Protein AF-W1WEC5-F1 (afdb_monomer_lite)

Structure (mmCIF, N/CA/C/O backbone):
data_AF-W1WEC5-F1
#
_entry.id   AF-W1WEC5-F1
#
loop_
_atom_site.group_PDB
_atom_site.id
_atom_site.type_symbol
_atom_site.label_atom_id
_atom_site.label_alt_id
_atom_site.label_comp_id
_atom_site.label_asym_id
_atom_site.label_entity_id
_atom_site.label_seq_id
_atom_site.pdbx_PDB_ins_code
_atom_site.Cartn_x
_atom_site.Cartn_y
_atom_site.Cartn_z
_atom_site.occupancy
_atom_site.B_iso_or_equiv
_atom_site.auth_seq_id
_atom_site.auth_comp_id
_atom_site.auth_asym_id
_atom_site.auth_atom_id
_atom_site.pdbx_PDB_model_num
ATOM 1 N N . MET A 1 1 ? -4.212 5.135 12.186 1.00 84.44 1 MET A N 1
ATOM 2 C CA . MET A 1 1 ? -3.567 5.263 10.862 1.00 84.44 1 MET A CA 1
ATOM 3 C C . MET A 1 1 ? -4.635 5.616 9.849 1.00 84.44 1 MET A C 1
ATOM 5 O O . MET A 1 1 ? -5.807 5.361 10.091 1.00 84.44 1 MET A O 1
ATOM 9 N N . TRP A 1 2 ? -4.245 6.244 8.745 1.00 91.69 2 TRP A N 1
ATOM 10 C CA . TRP A 1 2 ? -5.188 6.537 7.668 1.00 91.69 2 TRP A CA 1
ATOM 11 C C . TRP A 1 2 ? -5.696 5.215 7.087 1.00 91.69 2 TRP A C 1
ATOM 13 O O . TRP A 1 2 ? -4.896 4.297 6.908 1.00 91.69 2 TRP A O 1
ATOM 23 N N . GLY A 1 3 ? -7.004 5.116 6.850 1.00 93.56 3 GLY A N 1
ATOM 24 C CA . GLY A 1 3 ? -7.659 3.883 6.404 1.00 93.56 3 GLY A CA 1
ATOM 25 C C . GLY A 1 3 ? -8.074 2.918 7.522 1.00 93.56 3 GLY A C 1
ATOM 26 O O . GLY A 1 3 ? -8.627 1.868 7.215 1.00 93.56 3 GLY A O 1
ATOM 27 N N . ASP A 1 4 ? -7.832 3.231 8.803 1.00 95.81 4 ASP A N 1
ATOM 28 C CA . ASP A 1 4 ? -8.366 2.415 9.903 1.00 95.81 4 ASP A CA 1
ATOM 29 C C . ASP A 1 4 ? -9.901 2.443 9.901 1.00 95.81 4 ASP A C 1
ATOM 31 O O . ASP A 1 4 ? -10.515 3.510 9.887 1.00 95.81 4 ASP A O 1
ATOM 35 N N . GLU A 1 5 ? -10.508 1.263 9.983 1.00 95.81 5 GLU A N 1
ATOM 36 C CA . GLU A 1 5 ? -11.926 1.123 10.301 1.00 95.81 5 GLU A CA 1
ATOM 37 C C . GLU A 1 5 ? -12.090 1.174 11.821 1.00 95.81 5 GLU A C 1
ATOM 39 O O . GLU A 1 5 ? -11.413 0.443 12.555 1.00 95.81 5 GLU A O 1
ATOM 44 N N . VAL A 1 6 ? -12.952 2.075 12.302 1.00 94.88 6 VAL A N 1
ATOM 45 C CA . VAL A 1 6 ? -13.089 2.365 13.732 1.00 94.88 6 VAL A CA 1
ATOM 46 C C . VAL A 1 6 ? -14.541 2.360 14.185 1.00 94.88 6 VAL A C 1
ATOM 48 O O . VAL A 1 6 ? -15.419 2.926 13.536 1.00 94.88 6 VAL A O 1
ATOM 51 N N . GLU A 1 7 ? -14.774 1.765 15.348 1.00 93.38 7 GLU A N 1
ATOM 52 C CA . GLU A 1 7 ? -15.983 2.009 16.126 1.00 93.38 7 GLU A CA 1
ATOM 53 C C . GLU A 1 7 ? -15.757 3.298 16.914 1.00 93.38 7 GLU A C 1
ATOM 55 O O . GLU A 1 7 ? -14.752 3.433 17.61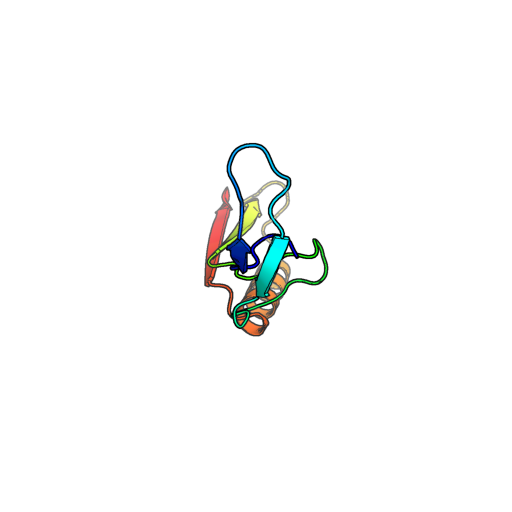8 1.00 93.38 7 GLU A O 1
ATOM 60 N N . PHE A 1 8 ? -16.671 4.255 16.800 1.00 91.81 8 PHE A N 1
ATOM 61 C CA . PHE A 1 8 ? -16.595 5.515 17.527 1.00 91.81 8 PHE A CA 1
ATOM 62 C C . PHE A 1 8 ? -17.942 5.850 18.156 1.00 91.81 8 PHE A C 1
ATOM 64 O O . PHE A 1 8 ? -18.994 5.413 17.687 1.00 91.81 8 PHE A O 1
ATOM 71 N N . SER A 1 9 ? -17.895 6.630 19.228 1.00 87.69 9 SER A N 1
ATOM 72 C CA . SER A 1 9 ? -19.074 7.172 19.892 1.00 87.69 9 SER A CA 1
ATOM 73 C C . SER A 1 9 ? -19.019 8.687 19.821 1.00 87.69 9 SER A C 1
ATOM 75 O O . SER A 1 9 ? -17.979 9.285 20.096 1.00 87.69 9 SER A O 1
ATOM 77 N N . ALA A 1 10 ? -20.125 9.305 19.422 1.00 85.25 10 ALA A N 1
ATOM 78 C CA . ALA A 1 10 ? -20.262 10.749 19.355 1.00 85.25 10 ALA A CA 1
ATOM 79 C C . ALA A 1 10 ? -21.635 11.145 19.901 1.00 85.25 10 ALA A C 1
ATOM 81 O O . ALA A 1 10 ? -22.668 10.700 19.395 1.00 85.25 10 ALA A O 1
ATOM 82 N N . GLU A 1 11 ? -21.644 11.978 20.938 1.00 81.50 11 GLU A N 1
ATOM 83 C CA . GLU A 1 11 ? -22.855 12.681 21.356 1.00 81.50 11 GLU A CA 1
ATOM 84 C C . GLU A 1 11 ? -23.117 13.867 20.417 1.00 81.50 11 GLU A C 1
ATOM 86 O O . GLU A 1 11 ? -22.211 14.346 19.728 1.00 81.50 11 GLU A O 1
ATOM 91 N N . LYS A 1 12 ? -24.366 14.348 20.370 1.00 71.44 12 LYS A N 1
ATOM 92 C CA . LYS A 1 12 ? -24.707 15.546 19.590 1.00 71.44 12 LYS A CA 1
ATOM 93 C C . LYS A 1 12 ? -23.861 16.728 20.082 1.00 71.44 12 LYS A C 1
ATOM 95 O O . LYS A 1 12 ? -23.884 17.033 21.267 1.00 71.44 12 LYS A O 1
ATO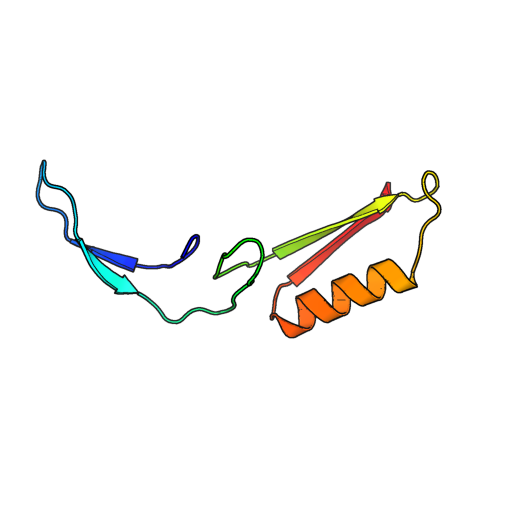M 100 N N . ASP A 1 13 ? -23.151 17.366 19.154 1.00 69.56 13 ASP A N 1
ATOM 101 C CA . ASP A 1 13 ? -22.280 18.533 19.366 1.00 69.56 13 ASP A CA 1
ATOM 102 C C . ASP A 1 13 ? -21.024 18.298 20.233 1.00 69.56 13 ASP A C 1
ATOM 104 O O . ASP A 1 13 ? -20.468 19.249 20.783 1.00 69.56 13 ASP A O 1
ATOM 108 N N . SER A 1 14 ? -20.531 17.055 20.319 1.00 77.12 14 SER A N 1
ATOM 109 C CA . SER A 1 14 ? -19.278 16.722 21.016 1.00 77.12 14 SER A CA 1
ATOM 110 C C . SER A 1 14 ? -18.228 16.099 20.090 1.00 77.12 14 SER A C 1
ATOM 112 O O . SER A 1 14 ? -18.551 15.469 19.079 1.00 77.12 14 SER A O 1
ATOM 114 N N . GLU A 1 15 ? -16.952 16.252 20.451 1.00 76.25 15 GLU A N 1
ATOM 115 C CA . GLU A 1 15 ? -15.847 15.542 19.808 1.00 76.25 15 GLU A CA 1
ATOM 116 C C . GLU A 1 15 ? -15.968 14.040 20.117 1.00 76.25 15 GLU A C 1
ATOM 118 O O . GLU A 1 15 ? -15.856 13.600 21.262 1.00 76.25 15 GLU A O 1
ATOM 123 N N . GLY A 1 16 ? -16.259 13.244 19.085 1.00 83.81 16 GLY A N 1
ATOM 124 C CA . GLY A 1 16 ? -16.400 11.798 19.217 1.00 83.81 16 GLY A CA 1
ATOM 125 C C . GLY A 1 16 ? -15.077 11.108 19.558 1.00 83.81 16 GLY A C 1
ATOM 126 O O . GLY A 1 16 ? -14.003 11.54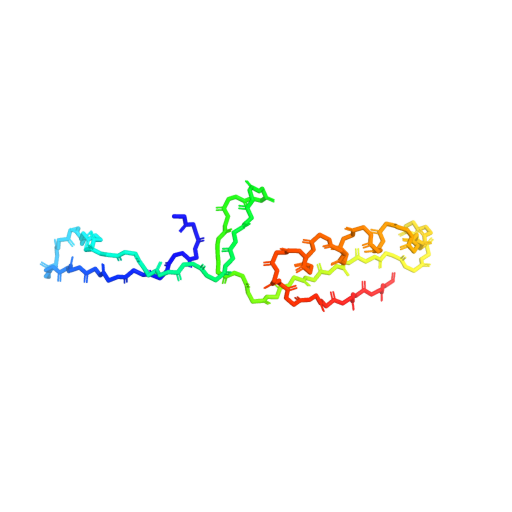1 19.140 1.00 83.81 16 GLY A O 1
ATOM 127 N N . TYR A 1 17 ? -15.151 10.000 20.291 1.00 89.06 17 TYR A N 1
ATOM 128 C CA . TYR A 1 17 ? -13.993 9.200 20.692 1.00 89.06 17 TYR A CA 1
ATOM 129 C C . TYR A 1 17 ? -13.993 7.839 19.995 1.00 89.06 17 TYR A C 1
ATOM 131 O O . TYR A 1 17 ? -15.032 7.197 19.831 1.00 89.06 17 TYR A O 1
ATOM 139 N N . ILE A 1 18 ? -12.801 7.387 19.597 1.00 91.31 18 ILE A N 1
ATOM 140 C CA . ILE A 1 18 ? -12.596 6.051 19.030 1.00 91.31 18 ILE A CA 1
ATOM 141 C C . ILE A 1 18 ? -12.669 5.028 20.168 1.00 91.31 18 ILE A C 1
ATOM 143 O O . ILE A 1 18 ? -11.884 5.084 21.112 1.00 91.31 18 ILE A O 1
ATOM 147 N N . LEU A 1 19 ? -13.600 4.084 20.058 1.00 92.75 19 LEU A N 1
ATOM 148 C CA . LEU A 1 19 ? -13.793 2.974 20.990 1.00 92.75 19 LEU A CA 1
ATOM 149 C C . LEU A 1 19 ? -12.883 1.794 20.656 1.00 92.75 19 LEU A C 1
ATOM 151 O O . LEU A 1 19 ? -12.301 1.170 21.544 1.00 92.75 19 LEU A O 1
ATOM 155 N N . LYS A 1 20 ? -12.780 1.472 19.364 1.00 93.50 20 LYS A N 1
ATOM 156 C CA . LYS A 1 20 ? -12.066 0.293 18.881 1.00 93.50 20 LYS A CA 1
ATOM 157 C C . LYS A 1 20 ? -11.591 0.500 17.451 1.00 93.50 20 LYS A C 1
ATOM 159 O O . LYS A 1 20 ? -12.250 1.168 16.662 1.00 93.50 20 LYS A O 1
ATOM 164 N N . ILE A 1 21 ? -10.455 -0.108 17.125 1.00 94.88 21 ILE A N 1
ATOM 165 C CA . ILE A 1 21 ? -9.930 -0.203 15.762 1.00 94.88 21 ILE A CA 1
ATOM 166 C C . ILE A 1 21 ? -10.074 -1.660 15.317 1.00 94.88 21 ILE A C 1
ATOM 168 O O . ILE A 1 21 ? -9.714 -2.567 16.073 1.00 94.88 21 ILE A O 1
ATOM 172 N N . ALA A 1 22 ? -10.627 -1.883 14.126 1.00 96.31 22 ALA A N 1
ATOM 173 C CA . ALA A 1 22 ? -10.770 -3.216 13.548 1.00 96.31 22 ALA A CA 1
ATOM 174 C C . ALA A 1 22 ? -9.408 -3.825 13.159 1.00 96.31 22 ALA A C 1
ATOM 176 O O . ALA A 1 22 ? -8.384 -3.139 13.094 1.00 96.31 22 ALA A O 1
ATOM 177 N N . GLU A 1 23 ? -9.386 -5.136 12.905 1.00 96.50 23 GLU A N 1
ATOM 178 C CA . GLU A 1 23 ? -8.183 -5.802 12.405 1.00 96.50 23 GLU A CA 1
ATOM 179 C C . GLU A 1 23 ? -7.814 -5.256 11.019 1.00 96.50 23 GLU A C 1
ATOM 181 O O . GLU A 1 23 ? -8.661 -5.099 10.142 1.00 96.50 23 GLU A O 1
ATOM 186 N N . ARG A 1 24 ? -6.533 -4.942 10.824 1.00 96.25 24 ARG A N 1
ATOM 187 C CA . ARG A 1 24 ? -6.039 -4.372 9.568 1.00 96.25 24 ARG A CA 1
ATOM 188 C C . ARG A 1 24 ? -5.709 -5.485 8.588 1.00 96.25 24 ARG A C 1
ATOM 190 O O . ARG A 1 24 ? -4.881 -6.335 8.906 1.00 96.25 24 ARG A O 1
ATOM 197 N N . LYS A 1 25 ? -6.245 -5.417 7.368 1.00 95.25 25 LYS A N 1
ATOM 198 C CA . LYS A 1 25 ? -5.915 -6.390 6.308 1.00 95.25 25 LYS A CA 1
ATOM 199 C C . LYS A 1 25 ? -4.479 -6.245 5.792 1.00 95.25 25 LYS A C 1
ATOM 201 O O . LYS A 1 25 ? -3.837 -7.235 5.463 1.00 95.25 25 LYS A O 1
ATOM 206 N N . ASN A 1 26 ? -3.959 -5.018 5.729 1.00 95.00 26 ASN A N 1
ATOM 207 C CA . ASN A 1 26 ? -2.580 -4.731 5.330 1.00 95.00 26 ASN A CA 1
ATOM 208 C C . ASN A 1 26 ? -2.100 -3.366 5.848 1.00 95.00 26 ASN A C 1
ATOM 210 O O . ASN A 1 26 ? -2.875 -2.575 6.390 1.00 95.00 26 ASN A O 1
ATOM 214 N N . SER A 1 27 ? -0.792 -3.112 5.718 1.00 94.00 27 SER A N 1
ATOM 215 C CA . SER A 1 27 ? -0.147 -1.883 6.192 1.00 94.00 27 SER A CA 1
ATOM 216 C C . SER A 1 27 ? 1.090 -1.505 5.370 1.00 94.00 27 SER A C 1
ATOM 218 O O . SER A 1 27 ? 2.025 -2.306 5.196 1.00 94.00 27 SER A O 1
ATOM 220 N N . LEU A 1 28 ? 1.117 -0.253 4.909 1.00 91.81 28 LEU A N 1
ATOM 221 C CA . LEU A 1 28 ? 2.274 0.405 4.308 1.00 91.81 28 LEU A CA 1
ATOM 222 C C . LEU A 1 28 ? 2.965 1.310 5.327 1.00 91.81 28 LEU A C 1
ATOM 224 O O . LEU A 1 28 ? 2.336 2.022 6.101 1.00 91.81 28 LEU A O 1
ATOM 228 N N . VAL A 1 29 ? 4.299 1.307 5.286 1.00 89.44 29 VAL A N 1
ATOM 229 C CA . VAL A 1 29 ? 5.131 2.143 6.166 1.00 89.44 29 VAL A CA 1
ATOM 230 C C . VAL A 1 29 ? 5.291 3.558 5.603 1.00 89.44 29 VAL A C 1
ATOM 232 O O . VAL A 1 29 ? 5.444 4.518 6.358 1.00 89.44 29 VAL A O 1
ATOM 235 N N . ARG A 1 30 ? 5.283 3.703 4.272 1.00 88.25 30 ARG A N 1
ATOM 236 C CA . ARG A 1 30 ? 5.483 4.984 3.592 1.00 88.25 30 ARG A CA 1
ATOM 237 C C . ARG A 1 30 ? 4.625 5.073 2.319 1.00 88.25 30 ARG A C 1
ATOM 239 O O . ARG A 1 30 ? 4.923 4.347 1.373 1.00 88.25 30 ARG A O 1
ATOM 246 N N . PRO A 1 31 ? 3.636 5.984 2.270 1.00 89.56 31 PRO A N 1
ATOM 247 C CA . PRO A 1 31 ? 3.075 6.708 3.419 1.00 89.56 31 PRO A CA 1
ATOM 248 C C . PRO A 1 31 ? 2.479 5.736 4.466 1.00 89.56 31 PRO A C 1
ATOM 250 O O . PRO A 1 31 ? 2.201 4.588 4.123 1.00 89.56 31 PRO A O 1
ATOM 253 N N . PRO A 1 32 ? 2.318 6.149 5.738 1.00 91.75 32 PRO A N 1
ATOM 254 C CA . PRO A 1 32 ? 1.745 5.303 6.785 1.00 91.75 32 PRO A CA 1
ATOM 255 C C . PRO A 1 32 ? 0.217 5.180 6.634 1.00 91.75 32 PRO A C 1
ATOM 257 O O . PRO A 1 32 ? -0.548 5.955 7.216 1.00 91.75 32 PRO A O 1
ATOM 260 N N . ILE A 1 33 ? -0.221 4.208 5.833 1.00 95.19 33 ILE A N 1
ATOM 261 C CA . ILE A 1 33 ? -1.627 3.932 5.500 1.00 95.19 33 ILE A CA 1
ATOM 262 C C . ILE A 1 33 ? -1.912 2.428 5.592 1.00 95.19 33 ILE A C 1
ATOM 264 O O . ILE A 1 33 ? -1.033 1.596 5.354 1.00 95.19 33 ILE A O 1
ATOM 268 N N . VAL A 1 34 ? -3.142 2.084 5.960 1.00 96.69 34 VAL A N 1
ATOM 269 C CA . VAL A 1 34 ? -3.610 0.704 6.118 1.00 96.69 34 VAL A CA 1
ATOM 270 C C . VAL A 1 34 ? -4.856 0.448 5.289 1.00 96.69 34 VAL A C 1
ATOM 272 O O . VAL A 1 34 ? -5.471 1.379 4.775 1.00 96.69 34 VAL A O 1
ATOM 275 N N . ASN A 1 35 ? -5.230 -0.826 5.198 1.00 96.31 35 ASN A N 1
ATOM 276 C CA . ASN A 1 35 ? -6.462 -1.281 4.564 1.00 96.31 35 ASN A CA 1
ATOM 277 C C . ASN A 1 35 ? -6.597 -0.879 3.089 1.00 96.31 35 ASN A C 1
ATOM 279 O O . ASN A 1 35 ? -7.680 -0.558 2.610 1.00 96.31 35 ASN A O 1
ATOM 283 N N . ILE A 1 36 ? -5.504 -0.976 2.344 1.00 95.88 36 ILE A N 1
ATOM 284 C CA . ILE A 1 36 ? -5.462 -0.652 0.920 1.00 95.88 36 ILE A CA 1
ATOM 285 C C . ILE A 1 36 ? -6.002 -1.829 0.117 1.00 95.88 36 ILE A C 1
ATOM 287 O O . ILE A 1 36 ? -5.545 -2.955 0.291 1.00 95.88 36 ILE A O 1
ATOM 291 N N . ASP A 1 37 ? -6.946 -1.578 -0.782 1.00 95.31 37 ASP A N 1
ATOM 292 C CA . ASP A 1 37 ? -7.448 -2.603 -1.704 1.00 95.31 37 ASP A CA 1
ATOM 293 C C . ASP A 1 37 ? -6.569 -2.742 -2.942 1.00 95.31 37 ASP A C 1
ATOM 295 O O . ASP A 1 37 ? -6.219 -3.850 -3.347 1.00 95.31 37 ASP A O 1
ATOM 299 N N . GLN A 1 38 ? -6.207 -1.609 -3.543 1.00 94.88 38 GLN A N 1
ATOM 300 C CA . GLN A 1 38 ? -5.567 -1.568 -4.848 1.00 94.88 38 GLN A CA 1
ATOM 301 C C . GLN A 1 38 ? -4.423 -0.557 -4.890 1.00 94.88 38 GLN A C 1
ATOM 303 O O . GLN A 1 38 ? -4.468 0.488 -4.239 1.00 94.88 38 GLN A O 1
ATOM 308 N N . ALA A 1 39 ? -3.417 -0.851 -5.707 1.00 95.31 39 ALA A N 1
ATOM 309 C CA . ALA A 1 39 ? -2.336 0.066 -6.039 1.00 95.31 39 ALA A CA 1
ATOM 310 C C . ALA A 1 39 ? -2.102 0.085 -7.551 1.00 95.31 39 ALA A C 1
ATOM 312 O O . ALA A 1 39 ? -2.045 -0.962 -8.192 1.00 95.31 39 ALA A O 1
ATOM 313 N N . VAL A 1 40 ? -1.939 1.282 -8.115 1.00 95.88 40 VAL A N 1
ATOM 314 C CA . VAL A 1 40 ? -1.682 1.465 -9.548 1.00 95.88 40 VAL A CA 1
ATOM 315 C C . VAL A 1 40 ? -0.194 1.723 -9.764 1.00 95.88 40 VAL A C 1
ATOM 317 O O . VAL A 1 40 ? 0.351 2.701 -9.251 1.00 95.88 40 VAL A O 1
ATOM 320 N N . VAL A 1 41 ? 0.462 0.852 -10.527 1.00 95.25 41 VAL A N 1
ATOM 321 C CA . VAL A 1 41 ? 1.860 1.008 -10.942 1.00 95.25 41 VAL A CA 1
ATOM 322 C C . VAL A 1 41 ? 1.877 1.657 -12.320 1.00 95.25 41 VAL A C 1
ATOM 324 O O . VAL A 1 41 ? 1.482 1.040 -13.308 1.00 95.25 41 VAL A O 1
ATOM 327 N N . ILE A 1 42 ? 2.317 2.913 -12.370 1.00 94.19 42 ILE A N 1
ATOM 328 C CA . ILE A 1 42 ? 2.391 3.718 -13.593 1.00 94.19 42 ILE A CA 1
ATOM 329 C C . ILE A 1 42 ? 3.804 3.623 -14.166 1.00 94.19 42 ILE A C 1
ATOM 331 O O . ILE A 1 42 ? 4.774 3.905 -13.459 1.00 94.19 42 ILE A O 1
ATOM 335 N N . MET A 1 43 ? 3.917 3.256 -15.442 1.00 93.00 43 MET A N 1
ATOM 336 C CA . MET A 1 43 ? 5.183 3.219 -16.175 1.00 93.00 43 MET A CA 1
ATOM 337 C C . MET A 1 43 ? 5.062 3.871 -17.548 1.00 93.00 43 MET A C 1
ATOM 339 O O . MET A 1 43 ? 4.031 3.765 -18.205 1.00 93.00 43 MET A O 1
ATOM 343 N N . SER A 1 44 ? 6.144 4.505 -17.993 1.00 91.88 44 SER A N 1
ATOM 344 C CA . SER A 1 44 ? 6.244 4.998 -19.364 1.00 91.88 44 SER A CA 1
ATOM 345 C C . SER A 1 44 ? 6.603 3.865 -20.325 1.00 91.88 44 SER A C 1
ATOM 347 O O . SER A 1 44 ? 7.448 3.021 -20.018 1.00 91.88 44 SER A O 1
ATOM 349 N N . ALA A 1 45 ? 5.981 3.858 -21.501 1.00 89.06 45 ALA A N 1
ATOM 350 C CA . ALA A 1 45 ? 6.293 2.933 -22.584 1.00 89.06 45 ALA A CA 1
ATOM 351 C C . ALA A 1 45 ? 7.597 3.304 -23.305 1.00 89.06 45 ALA A C 1
ATOM 353 O O . ALA A 1 45 ? 8.270 2.426 -23.847 1.00 89.06 45 ALA A O 1
ATOM 354 N N . LYS A 1 46 ? 7.925 4.603 -23.355 1.00 86.31 46 LYS A N 1
ATOM 355 C CA . LYS A 1 46 ? 9.016 5.123 -24.192 1.00 86.31 46 LYS A CA 1
ATOM 356 C C . LYS A 1 46 ? 9.841 6.250 -23.572 1.00 86.31 46 LYS A C 1
ATOM 358 O O . LYS A 1 46 ? 11.051 6.252 -23.736 1.00 86.31 46 LYS A O 1
ATOM 363 N N . GLU A 1 47 ? 9.228 7.206 -22.877 1.00 84.50 47 GLU A N 1
ATOM 364 C CA . GLU A 1 47 ? 9.973 8.276 -22.198 1.00 84.50 47 GLU A CA 1
ATOM 365 C C . GLU A 1 47 ? 9.581 8.359 -20.714 1.00 84.50 47 GLU A C 1
ATOM 367 O O . GLU A 1 47 ? 8.515 8.891 -20.390 1.00 84.50 47 GLU A O 1
ATOM 372 N N . PRO A 1 48 ? 10.411 7.840 -19.783 1.00 84.38 48 PRO A N 1
ATOM 373 C CA . PRO A 1 48 ? 11.627 7.033 -19.994 1.00 84.38 48 PRO A CA 1
ATOM 374 C C . PRO A 1 48 ? 11.348 5.633 -20.576 1.00 84.38 48 PRO A C 1
ATOM 376 O O . PRO A 1 48 ? 10.200 5.193 -20.616 1.00 84.38 48 PRO A O 1
ATOM 379 N N . ASP A 1 49 ? 12.406 4.927 -20.995 1.00 89.25 49 ASP A N 1
ATOM 380 C CA . ASP A 1 49 ? 12.308 3.543 -21.472 1.00 89.25 49 ASP A CA 1
ATOM 381 C C . ASP A 1 49 ? 11.675 2.627 -20.415 1.00 89.25 49 ASP A C 1
ATOM 383 O O . ASP A 1 49 ? 12.012 2.676 -19.225 1.00 89.25 49 ASP A O 1
ATOM 387 N N . PHE A 1 50 ? 10.784 1.746 -20.869 1.00 92.44 50 PHE A N 1
ATOM 388 C CA . PHE A 1 50 ? 10.149 0.756 -20.012 1.00 92.44 50 PHE A CA 1
ATOM 389 C C . PHE A 1 50 ? 11.191 -0.174 -19.371 1.00 92.44 50 PHE A C 1
ATOM 391 O O . PHE A 1 50 ? 12.012 -0.785 -20.058 1.00 92.44 50 PHE A O 1
ATOM 398 N N . ASN A 1 51 ? 11.131 -0.322 -18.044 1.00 92.94 51 ASN A N 1
ATOM 399 C CA . ASN A 1 51 ? 12.037 -1.177 -17.281 1.00 92.94 51 ASN A CA 1
ATOM 400 C C . ASN A 1 51 ? 11.264 -2.316 -16.588 1.00 92.94 51 ASN A C 1
ATOM 402 O O . ASN A 1 51 ? 10.706 -2.099 -15.507 1.00 92.94 51 ASN A O 1
ATOM 406 N N . PRO A 1 52 ? 11.280 -3.543 -17.147 1.00 91.94 52 PRO A N 1
ATOM 407 C CA . PRO A 1 52 ? 10.588 -4.695 -16.566 1.00 91.94 52 PRO A CA 1
ATOM 408 C C . PRO A 1 52 ? 11.040 -5.017 -15.136 1.00 91.94 52 PRO A C 1
ATOM 410 O O . PRO A 1 52 ? 10.217 -5.305 -14.276 1.00 91.94 52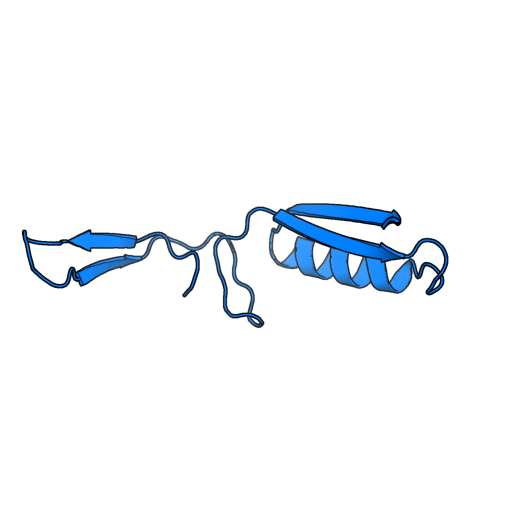 PRO A O 1
ATOM 413 N N . ASN A 1 53 ? 12.338 -4.880 -14.837 1.00 95.00 53 ASN A N 1
ATOM 414 C CA . ASN A 1 53 ? 12.865 -5.167 -13.498 1.00 95.00 53 ASN A CA 1
ATOM 415 C C . ASN A 1 53 ? 12.324 -4.190 -12.446 1.00 95.00 53 ASN A C 1
ATOM 417 O O . ASN A 1 53 ? 12.144 -4.549 -11.280 1.00 95.00 53 ASN A O 1
ATOM 421 N N . LEU A 1 54 ? 12.081 -2.937 -12.843 1.00 93.44 54 LEU A N 1
ATOM 422 C CA . LEU A 1 54 ? 11.464 -1.953 -11.961 1.00 93.44 54 LEU A CA 1
ATOM 423 C C . LEU A 1 54 ? 9.998 -2.316 -11.696 1.00 93.44 54 LEU A C 1
ATOM 425 O O . LEU A 1 54 ? 9.554 -2.198 -10.554 1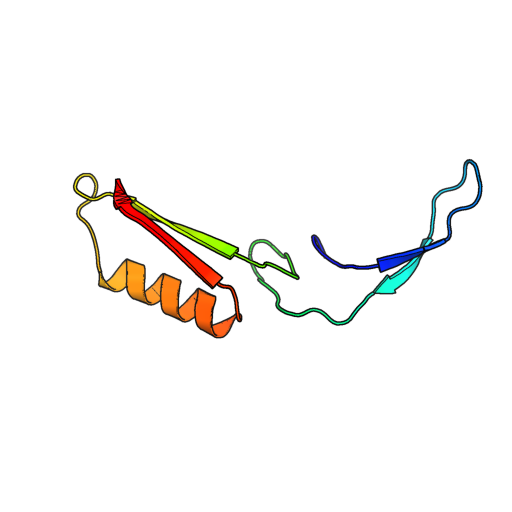.00 93.44 54 LEU A O 1
ATOM 429 N N . LEU A 1 55 ? 9.274 -2.779 -12.721 1.00 94.94 55 LEU A N 1
ATOM 430 C CA . LEU A 1 55 ? 7.884 -3.218 -12.594 1.00 94.94 55 LEU A CA 1
ATOM 431 C C . LEU A 1 55 ? 7.786 -4.391 -11.623 1.00 94.94 55 LEU A C 1
ATOM 433 O O . LEU A 1 55 ? 7.067 -4.293 -10.630 1.00 94.94 55 LEU A O 1
ATOM 437 N N . ASP A 1 56 ? 8.577 -5.438 -11.847 1.00 95.62 56 ASP A N 1
ATOM 438 C CA . ASP A 1 56 ? 8.584 -6.640 -11.012 1.00 95.62 56 ASP A CA 1
ATOM 439 C C . ASP A 1 56 ? 8.883 -6.313 -9.551 1.00 95.62 56 ASP A C 1
ATOM 441 O O . ASP A 1 56 ? 8.226 -6.820 -8.641 1.00 95.62 56 ASP A O 1
ATOM 445 N N . ARG A 1 57 ? 9.820 -5.392 -9.301 1.00 95.50 57 ARG A N 1
ATOM 446 C CA . ARG A 1 57 ? 10.123 -4.936 -7.942 1.00 95.50 57 ARG A CA 1
ATOM 447 C C . ARG A 1 57 ? 8.908 -4.300 -7.256 1.00 95.50 57 ARG A C 1
ATOM 449 O O . ARG A 1 57 ? 8.721 -4.517 -6.058 1.00 95.50 57 ARG A O 1
ATOM 456 N N . TYR A 1 58 ? 8.100 -3.518 -7.974 1.00 94.94 58 TYR A N 1
ATOM 457 C CA . TYR A 1 58 ? 6.863 -2.960 -7.419 1.00 94.94 58 TYR A CA 1
ATOM 458 C C . TYR A 1 58 ? 5.785 -4.027 -7.234 1.00 94.94 58 TYR A C 1
ATOM 460 O O . TYR A 1 58 ? 5.144 -4.046 -6.185 1.00 94.94 58 TYR A O 1
ATOM 468 N N . LEU A 1 59 ? 5.617 -4.933 -8.199 1.00 95.56 59 LEU A N 1
ATOM 469 C CA . LEU A 1 59 ? 4.629 -6.011 -8.119 1.00 95.56 59 LEU A CA 1
ATOM 470 C C . LEU A 1 59 ? 4.901 -6.935 -6.927 1.00 95.56 59 LEU A C 1
ATOM 472 O O . LEU A 1 59 ? 3.999 -7.179 -6.131 1.00 95.56 59 LEU A O 1
ATOM 476 N N . VAL A 1 60 ? 6.153 -7.359 -6.730 1.00 96.12 60 VAL A N 1
ATOM 477 C CA . VAL A 1 60 ? 6.557 -8.191 -5.583 1.00 96.12 60 VAL A CA 1
ATOM 478 C C . VAL A 1 60 ? 6.304 -7.474 -4.256 1.00 96.12 60 VAL A C 1
ATOM 480 O O . VAL A 1 60 ? 5.839 -8.092 -3.299 1.00 96.12 60 VAL A O 1
ATOM 483 N N . LEU A 1 61 ? 6.580 -6.168 -4.187 1.00 94.00 61 LEU A N 1
ATOM 484 C CA . LEU A 1 61 ? 6.340 -5.380 -2.978 1.00 94.00 61 LEU A CA 1
ATOM 485 C C . LEU A 1 61 ? 4.847 -5.286 -2.644 1.00 94.00 61 LEU A C 1
ATOM 487 O O . LEU A 1 61 ? 4.481 -5.413 -1.476 1.00 94.00 61 LEU A O 1
ATOM 491 N N . LEU A 1 62 ? 3.995 -5.054 -3.644 1.00 95.12 62 LEU A N 1
ATOM 492 C CA . LEU A 1 62 ? 2.545 -4.974 -3.459 1.00 95.12 62 LEU A CA 1
ATOM 493 C C . LEU A 1 62 ? 1.952 -6.332 -3.071 1.00 95.12 62 LEU A C 1
ATOM 495 O O . LEU A 1 62 ? 1.157 -6.400 -2.132 1.00 95.12 62 LEU A O 1
ATOM 499 N N . GLU A 1 63 ? 2.420 -7.407 -3.701 1.00 94.56 63 GLU A N 1
ATOM 500 C CA . GLU A 1 63 ? 1.983 -8.772 -3.405 1.00 94.56 63 GLU A CA 1
ATOM 501 C C . GLU A 1 63 ? 2.362 -9.189 -1.977 1.00 94.56 63 GLU A C 1
ATOM 503 O O . GLU A 1 63 ? 1.526 -9.692 -1.229 1.00 94.56 63 GLU A O 1
ATOM 508 N N . GLN A 1 64 ? 3.586 -8.873 -1.528 1.00 95.19 64 GLN A N 1
ATOM 509 C CA . GLN A 1 64 ? 4.014 -9.103 -0.140 1.00 95.19 64 GLN A CA 1
ATOM 510 C C . GLN A 1 64 ? 3.110 -8.379 0.876 1.00 95.19 64 GLN A C 1
ATOM 512 O O . GLN A 1 64 ? 3.008 -8.780 2.038 1.00 95.19 64 GLN A O 1
ATOM 517 N N . LYS A 1 65 ? 2.475 -7.281 0.460 1.00 93.75 65 LYS A N 1
ATOM 518 C CA . LYS A 1 65 ? 1.558 -6.490 1.283 1.00 93.75 65 LYS A CA 1
ATOM 519 C C . LYS A 1 65 ? 0.097 -6.893 1.116 1.00 93.75 65 LYS A C 1
ATOM 521 O O . LYS A 1 65 ? -0.738 -6.241 1.734 1.00 93.75 65 LYS A O 1
ATOM 526 N N . ALA A 1 66 ? -0.210 -7.937 0.346 1.00 94.88 66 ALA A N 1
ATOM 527 C CA . ALA A 1 66 ? -1.578 -8.336 0.022 1.00 94.88 66 ALA A CA 1
ATOM 528 C C . ALA A 1 66 ? -2.403 -7.157 -0.532 1.00 94.88 66 ALA A C 1
ATOM 530 O O . ALA A 1 66 ? -3.525 -6.899 -0.090 1.00 94.88 66 ALA A O 1
ATOM 531 N N . ILE A 1 67 ? -1.807 -6.395 -1.456 1.00 96.06 67 ILE A N 1
ATOM 532 C CA . ILE A 1 67 ? -2.451 -5.284 -2.165 1.00 96.06 67 ILE A CA 1
ATOM 533 C C . ILE A 1 67 ? -2.572 -5.673 -3.634 1.00 96.06 67 ILE A C 1
ATOM 535 O O . ILE A 1 67 ? -1.572 -5.993 -4.277 1.00 96.06 67 ILE A O 1
ATOM 539 N N . HIS A 1 68 ? -3.781 -5.596 -4.186 1.00 96.19 68 HIS A N 1
ATOM 540 C CA . HIS A 1 68 ? -4.004 -5.920 -5.588 1.00 96.19 68 HIS A CA 1
ATOM 541 C C . HIS A 1 68 ? -3.373 -4.856 -6.496 1.00 96.19 68 HIS A C 1
ATOM 543 O O . HIS A 1 68 ? -3.633 -3.660 -6.352 1.00 96.19 68 HIS A O 1
ATOM 549 N N . SER A 1 69 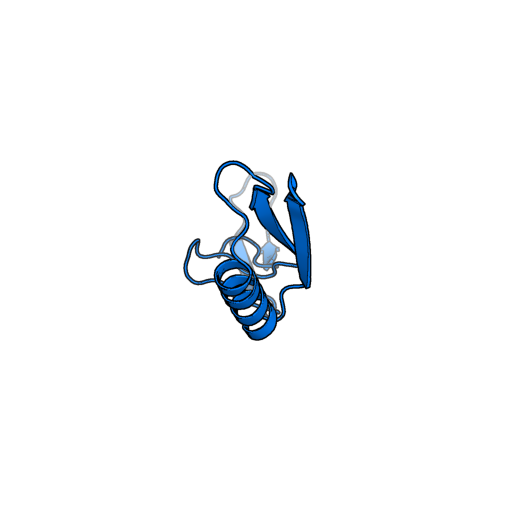? -2.530 -5.276 -7.436 1.00 95.62 69 SER A N 1
ATOM 550 C CA . SER A 1 69 ? -1.823 -4.358 -8.329 1.00 95.62 69 SER A CA 1
ATOM 551 C C . SER A 1 69 ? -2.550 -4.178 -9.665 1.00 95.62 69 SER A C 1
ATOM 553 O O . SER A 1 69 ? -3.039 -5.134 -10.261 1.00 95.62 69 SER A O 1
ATOM 555 N N . ILE A 1 70 ? -2.601 -2.935 -10.149 1.00 97.06 70 ILE A N 1
ATOM 556 C CA . ILE A 1 70 ? -3.076 -2.564 -11.486 1.00 97.06 70 ILE A CA 1
ATOM 557 C C . ILE A 1 70 ? -1.902 -1.934 -12.228 1.00 97.06 70 ILE A C 1
ATOM 559 O O . ILE A 1 70 ? -1.288 -0.989 -11.738 1.00 97.06 70 ILE A O 1
ATOM 563 N N . ILE A 1 71 ? -1.586 -2.445 -13.413 1.00 96.06 71 ILE A N 1
ATOM 564 C CA . ILE A 1 71 ? -0.479 -1.941 -14.228 1.00 96.06 71 ILE A CA 1
ATOM 565 C C . ILE A 1 71 ? -1.041 -0.964 -15.258 1.00 96.06 71 ILE A C 1
ATOM 567 O O . ILE A 1 71 ? -1.962 -1.304 -16.001 1.00 96.06 71 ILE A O 1
ATOM 571 N N . TYR A 1 72 ? -0.471 0.236 -15.313 1.00 95.50 72 TYR A N 1
ATOM 572 C CA . TYR A 1 72 ? -0.785 1.242 -16.321 1.00 95.50 72 TYR A CA 1
ATOM 573 C C . TYR A 1 72 ? 0.491 1.630 -17.071 1.00 95.50 72 TYR A C 1
ATOM 575 O O . TYR A 1 72 ? 1.453 2.104 -16.464 1.00 95.50 72 TYR A O 1
ATOM 583 N N . ILE A 1 73 ? 0.491 1.418 -18.387 1.00 93.75 73 ILE A N 1
ATOM 584 C CA . ILE A 1 73 ? 1.610 1.743 -19.277 1.00 93.75 73 ILE A CA 1
ATOM 585 C C . ILE A 1 73 ? 1.136 2.799 -20.277 1.00 93.75 73 ILE A C 1
ATOM 587 O O . ILE A 1 73 ? 0.126 2.576 -20.949 1.00 93.75 73 ILE A O 1
ATOM 591 N N . SER A 1 74 ? 1.854 3.923 -20.373 1.00 90.62 74 SER A N 1
ATOM 592 C CA . SER A 1 74 ? 1.550 5.034 -21.296 1.00 90.62 74 SER A CA 1
ATOM 593 C C . SER A 1 74 ? 2.742 5.494 -22.110 1.00 90.62 74 SER A C 1
ATOM 595 O O . SER A 1 74 ? 3.840 5.582 -21.519 1.00 90.62 74 SER A O 1
#

pLDDT: mean 91.89, std 5.68, range [69.56, 97.06]

Organism: NCBI:txid408170

Secondary structure (DSSP, 8-state):
-BT--EEEE--TTS--EEEEEPPPS-EETTTTEE---EEEEEE-STTTTP-HHHHHHHHHHHHHTT-EEEEEE-

Sequence (74 aa):
MWGDEVEFSAEKDSEGYILKIAERKNSLVRPPIVNIDQAVVIMSAKEPDFNPNLLDRYLVLLEQKAIHSIIYIS

Radius of gyration: 17.86 Å; chains: 1; bounding box: 38×28×46 Å

Foldseek 3Di:
DAPWDFDWDDDVPDDIDTPDTDDFLFFDVVVTHTNAAEDEDEEEVVVPPDDVVVVVVVVVVCVVGVHHYDYHYD

InterPro domains:
  IPR004881 Ribosome biogenesis GTPase RsgA [PTHR32120] (2-73)
  IPR010914 RsgA GTPase domain [PF03193] (21-74)
  IPR027417 P-loop containing nucleoside triphosphate hydrolase [G3DSA:3.40.50.300] (24-74)
  IPR027417 P-loop containing nucleoside triphosphate hydrolase [SSF52540] (27-73)